Protein AF-A0A1N6HLT7-F1 (afdb_monomer)

Solvent-accessible surface area (backbone atoms only — not comparable to full-atom values): 8298 Å² total; per-residue (Å²): 135,83,83,80,86,83,77,85,82,78,84,73,83,84,74,94,59,88,82,75,75,75,81,61,88,47,85,88,60,50,71,53,68,70,58,49,49,49,56,48,52,57,58,69,52,51,48,64,44,78,48,76,43,72,61,64,47,75,44,53,33,51,83,65,68,56,35,40,28,33,40,39,39,36,39,56,75,63,61,40,46,37,39,36,25,63,78,45,72,76,30,35,42,34,43,34,30,63,18,77,33,52,29,42,40,23,34,53,90,56,77,37,68,51,71,39,47,53,66,33,53,38,34,36,35,38,49,94,89,67,49,38,36,40,34,48,97,86,54,73,44,79,94

Radius of gyration: 21.87 Å; Cα contacts (8 Å, |Δi|>4): 258; chains: 1; bounding box: 39×35×65 Å

Sequence (143 aa):
MSLSRDQNIDGRKRFTNPVRLPEAINNDEAVNYGQATELALDATNTRFLTRSVSNSATYDLSGYGSPKMTNIVCKGNGGFSLDIDGFEKGMTVKVSNTTGQTIDVNFNNGSVSTAVDIKNWAEFHVDSEGDIIRTDANYATII

pLDDT: mean 78.82, std 19.05, range [38.59, 97.12]

Nearest PDB structures (foldseek):
  6ap4-assembly7_M  TM=6.547E-01  e=7.225E+00  Acinetobacter baumannii

Mean predicted aligned error: 14.03 Å

Structure (mmCIF, N/CA/C/O backbone):
data_AF-A0A1N6HLT7-F1
#
_entry.id   AF-A0A1N6HLT7-F1
#
loop_
_atom_site.group_PDB
_atom_site.id
_atom_site.type_symbol
_atom_site.label_atom_id
_atom_site.label_alt_id
_atom_site.label_comp_id
_atom_site.label_asym_id
_atom_site.label_entity_id
_atom_site.label_seq_id
_atom_site.pdbx_PDB_ins_code
_atom_site.Cartn_x
_atom_site.Cartn_y
_atom_site.Cartn_z
_atom_site.occupancy
_atom_site.B_iso_or_equiv
_atom_site.auth_seq_id
_atom_site.auth_comp_id
_atom_site.auth_asym_id
_atom_site.auth_atom_id
_atom_site.pdbx_PDB_model_num
ATOM 1 N N . MET A 1 1 ? 24.012 23.369 54.232 1.00 38.88 1 MET A N 1
ATOM 2 C CA . MET A 1 1 ? 24.707 22.758 53.077 1.00 38.88 1 MET A CA 1
ATOM 3 C C . MET A 1 1 ? 23.715 22.621 51.939 1.00 38.88 1 MET A C 1
ATOM 5 O O . MET A 1 1 ? 22.538 22.414 52.198 1.00 38.88 1 MET A O 1
ATOM 9 N N . SER A 1 2 ? 24.188 22.882 50.728 1.00 40.62 2 SER A N 1
ATOM 10 C CA . SER A 1 2 ? 23.442 23.232 49.518 1.00 40.62 2 SER A CA 1
ATOM 11 C C . SER A 1 2 ? 22.531 22.134 48.970 1.00 40.62 2 SER A C 1
ATOM 13 O O . SER A 1 2 ? 22.957 20.992 48.825 1.00 40.62 2 SER A O 1
ATOM 15 N N . LEU A 1 3 ? 21.327 22.530 48.550 1.00 38.59 3 LEU A N 1
ATOM 16 C CA . LEU A 1 3 ? 20.540 21.811 47.549 1.00 38.59 3 LEU A CA 1
ATOM 17 C C . LEU A 1 3 ? 21.265 21.946 46.204 1.00 38.59 3 LEU A C 1
ATOM 19 O O . LEU A 1 3 ? 21.411 23.059 45.691 1.00 38.59 3 LEU A O 1
ATOM 23 N N . SER A 1 4 ? 21.762 20.840 45.655 1.00 48.41 4 SER A N 1
ATOM 24 C CA . SER A 1 4 ? 22.285 20.791 44.291 1.00 48.41 4 SER A CA 1
ATOM 25 C C . SER A 1 4 ? 21.145 21.069 43.307 1.00 48.41 4 SER A C 1
ATOM 27 O O . SER A 1 4 ? 20.272 20.238 43.065 1.00 48.41 4 SER A O 1
ATOM 29 N N . ARG A 1 5 ? 21.158 22.292 42.769 1.00 49.59 5 ARG A N 1
ATOM 30 C CA . ARG A 1 5 ? 20.543 22.659 41.491 1.00 49.59 5 ARG A CA 1
ATOM 31 C C . ARG A 1 5 ? 21.119 21.716 40.434 1.00 49.59 5 ARG A C 1
ATOM 33 O O . ARG A 1 5 ? 22.331 21.724 40.298 1.00 49.59 5 ARG A O 1
ATOM 40 N N . ASP A 1 6 ? 20.282 20.865 39.836 1.00 49.75 6 ASP A N 1
ATOM 41 C CA . ASP A 1 6 ? 20.418 20.273 38.479 1.00 49.75 6 ASP A CA 1
ATOM 42 C C . ASP A 1 6 ? 19.559 19.001 38.304 1.00 49.75 6 ASP A C 1
ATOM 44 O O . ASP A 1 6 ? 19.943 18.034 37.650 1.00 49.75 6 ASP A O 1
ATOM 48 N N . GLN A 1 7 ? 18.352 18.971 38.874 1.00 48.19 7 GLN A N 1
ATOM 49 C CA . GLN A 1 7 ? 17.353 17.954 38.533 1.00 48.19 7 GLN A CA 1
ATOM 50 C C . GLN A 1 7 ? 16.165 18.668 37.893 1.00 48.19 7 GLN A C 1
ATOM 52 O O . GLN A 1 7 ? 15.274 19.164 38.580 1.00 48.19 7 GLN A O 1
ATOM 57 N N . ASN A 1 8 ? 16.181 18.760 36.563 1.00 47.94 8 ASN A N 1
ATOM 58 C CA . ASN A 1 8 ? 15.005 19.143 35.792 1.00 47.94 8 ASN A CA 1
ATOM 59 C C . ASN A 1 8 ? 14.044 17.942 35.770 1.00 47.94 8 ASN A C 1
ATOM 61 O O . ASN A 1 8 ? 14.196 17.022 3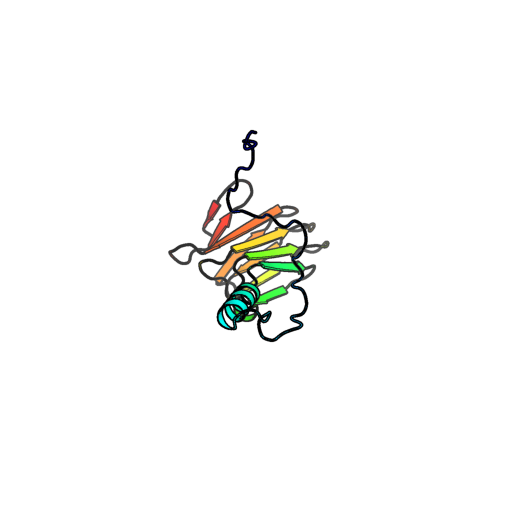4.964 1.00 47.94 8 ASN A O 1
ATOM 65 N N . ILE A 1 9 ? 13.112 17.896 36.724 1.00 54.69 9 ILE A N 1
ATOM 66 C CA . ILE A 1 9 ? 12.084 16.852 36.814 1.00 54.69 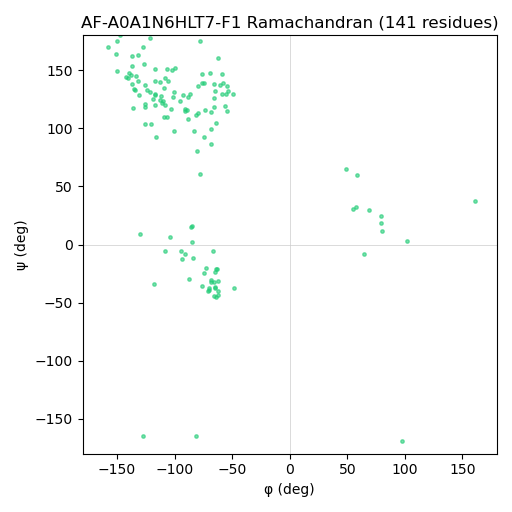9 ILE A CA 1
ATOM 67 C C . ILE A 1 9 ? 10.973 17.207 35.822 1.00 54.69 9 ILE A C 1
ATOM 69 O O . ILE A 1 9 ? 9.935 17.742 36.190 1.00 54.69 9 ILE A O 1
ATOM 73 N N . ASP A 1 10 ? 11.194 16.900 34.547 1.00 55.28 10 ASP A N 1
ATOM 74 C CA . ASP A 1 10 ? 10.266 17.237 33.454 1.00 55.28 10 ASP A CA 1
ATOM 75 C C . ASP A 1 10 ? 9.146 16.184 33.270 1.00 55.28 10 ASP A C 1
ATOM 77 O O . ASP A 1 10 ? 8.515 16.072 32.219 1.00 55.28 10 ASP A O 1
ATOM 81 N N . GLY A 1 11 ? 8.943 15.315 34.273 1.00 49.78 11 GLY A N 1
ATOM 82 C CA . GLY A 1 11 ? 7.880 14.298 34.327 1.00 49.78 11 GLY A CA 1
ATOM 83 C C . GLY A 1 11 ? 7.936 13.183 33.269 1.00 49.78 11 GLY A C 1
ATOM 84 O O . GLY A 1 11 ? 7.191 12.211 33.363 1.00 49.78 11 GLY A O 1
ATOM 85 N N . ARG A 1 12 ? 8.819 13.269 32.270 1.00 47.44 12 ARG A N 1
ATOM 86 C CA . ARG A 1 12 ? 8.881 12.331 31.140 1.00 47.44 12 ARG A CA 1
ATOM 87 C C . ARG A 1 12 ? 9.995 11.306 31.322 1.00 47.44 12 ARG A C 1
ATOM 89 O O . ARG A 1 12 ? 11.148 11.549 30.973 1.00 47.44 12 ARG A O 1
ATOM 96 N N . LYS A 1 13 ? 9.642 10.118 31.817 1.00 50.72 13 LYS A N 1
ATOM 97 C CA . LYS A 1 13 ? 10.530 8.947 31.783 1.00 50.72 13 LYS A CA 1
ATOM 98 C C . LYS A 1 13 ? 10.471 8.318 30.388 1.00 50.72 13 LYS A C 1
ATOM 100 O O . LYS A 1 13 ? 9.431 7.806 29.985 1.00 50.72 13 LYS A O 1
ATOM 105 N N . ARG A 1 14 ? 11.573 8.366 29.635 1.00 47.28 14 ARG A N 1
ATOM 106 C CA . ARG A 1 14 ? 11.732 7.602 28.387 1.00 47.28 14 ARG A CA 1
ATOM 107 C C . ARG A 1 14 ? 12.368 6.256 28.721 1.00 47.28 14 ARG A C 1
ATOM 109 O O . ARG A 1 14 ? 13.506 6.220 29.177 1.00 47.28 14 ARG A O 1
ATOM 116 N N . PHE A 1 15 ? 11.636 5.169 28.501 1.00 50.25 15 PHE A N 1
ATOM 117 C CA . PHE A 1 15 ? 12.144 3.810 28.680 1.00 50.25 15 PHE A CA 1
ATOM 118 C C . PHE A 1 15 ? 12.631 3.275 27.329 1.00 50.25 15 PHE A C 1
ATOM 120 O O . PHE A 1 15 ? 11.882 3.274 26.357 1.00 50.25 15 PHE A O 1
ATOM 127 N N . THR A 1 16 ? 13.897 2.864 27.254 1.00 46.38 16 THR A N 1
ATOM 128 C CA . THR A 1 16 ? 14.540 2.327 26.037 1.00 46.38 16 THR A CA 1
ATOM 129 C C . THR A 1 16 ? 14.425 0.806 25.907 1.00 46.38 16 THR A C 1
ATOM 131 O O . THR A 1 16 ? 14.736 0.265 24.852 1.00 46.38 16 THR A O 1
ATOM 134 N N . ASN A 1 17 ? 13.937 0.128 26.948 1.00 45.38 17 ASN A N 1
ATOM 135 C CA . ASN A 1 17 ? 13.624 -1.299 26.957 1.00 45.38 17 ASN A CA 1
ATOM 136 C C . ASN A 1 17 ? 12.120 -1.495 27.202 1.00 45.38 17 ASN A C 1
ATOM 138 O O . ASN A 1 17 ? 11.524 -0.667 27.900 1.00 45.38 17 ASN A O 1
ATOM 142 N N . PRO A 1 18 ? 11.505 -2.584 26.695 1.00 47.25 18 PRO A N 1
ATOM 143 C CA . PRO A 1 18 ? 10.139 -2.931 27.066 1.00 47.25 18 PRO A CA 1
ATOM 144 C C . PRO A 1 18 ? 10.060 -3.061 28.588 1.00 47.25 18 PRO A C 1
ATOM 146 O O . PRO A 1 18 ? 10.771 -3.865 29.195 1.00 47.25 18 PRO A O 1
ATOM 149 N N . VAL A 1 19 ? 9.225 -2.225 29.203 1.00 51.16 19 VAL A N 1
ATOM 150 C CA . VAL A 1 19 ? 8.985 -2.247 30.644 1.00 51.16 19 VAL A CA 1
ATOM 151 C C . VAL A 1 19 ? 8.234 -3.538 30.946 1.00 51.16 19 VAL A C 1
ATOM 153 O O . VAL A 1 19 ? 7.031 -3.632 30.719 1.00 51.16 19 VAL A O 1
ATOM 156 N N . ARG A 1 20 ? 8.949 -4.567 31.409 1.00 50.94 20 ARG A N 1
ATOM 157 C CA . ARG A 1 20 ? 8.302 -5.740 31.997 1.00 50.94 20 ARG A CA 1
ATOM 158 C C . ARG A 1 20 ? 7.795 -5.332 33.369 1.00 50.94 20 ARG A C 1
ATOM 160 O O . ARG A 1 20 ? 8.591 -4.970 34.234 1.00 50.94 20 ARG A O 1
ATOM 167 N N . LEU A 1 21 ? 6.478 -5.363 33.536 1.00 51.41 21 LEU A N 1
ATOM 168 C CA . LEU A 1 21 ? 5.878 -5.251 34.855 1.00 51.41 21 LEU A CA 1
ATOM 169 C C . LEU A 1 21 ? 6.292 -6.494 35.660 1.00 51.41 21 LEU A C 1
ATOM 171 O O . LEU A 1 21 ? 6.229 -7.599 35.112 1.00 51.41 21 LEU A O 1
ATOM 175 N N . PRO A 1 22 ? 6.773 -6.337 36.903 1.00 56.34 22 PRO A N 1
ATOM 176 C CA . PRO A 1 22 ? 6.965 -7.477 37.787 1.00 56.34 22 PRO A CA 1
ATOM 177 C C . PRO A 1 22 ? 5.625 -8.195 37.987 1.00 56.34 22 PRO A C 1
ATOM 179 O O . PRO A 1 22 ? 4.568 -7.563 37.961 1.00 56.34 22 PRO A O 1
ATOM 182 N N . GLU A 1 23 ? 5.670 -9.517 38.151 1.00 57.03 23 GLU A N 1
ATOM 183 C CA . GLU A 1 23 ? 4.484 -10.279 38.545 1.00 57.03 23 GLU A CA 1
ATOM 184 C C . GLU A 1 23 ? 3.985 -9.734 39.887 1.00 57.03 23 GLU A C 1
ATOM 186 O O . GLU A 1 23 ? 4.781 -9.554 40.809 1.00 57.03 23 GLU A O 1
ATOM 191 N N . ALA A 1 24 ? 2.689 -9.426 39.979 1.00 54.66 24 ALA A N 1
ATOM 192 C CA . ALA A 1 24 ? 2.087 -8.997 41.234 1.00 54.66 24 ALA A CA 1
ATOM 193 C C . ALA A 1 24 ? 2.131 -10.175 42.216 1.00 54.66 24 ALA A C 1
ATOM 195 O O . ALA A 1 24 ? 1.566 -11.236 41.944 1.00 54.66 24 ALA A O 1
ATOM 196 N N . ILE A 1 25 ? 2.827 -9.994 43.335 1.00 59.06 25 ILE A N 1
ATOM 197 C CA . ILE A 1 25 ? 2.978 -11.007 44.382 1.00 59.06 25 ILE A CA 1
ATOM 198 C C . ILE A 1 25 ? 1.812 -10.890 45.373 1.00 59.06 25 ILE A C 1
ATOM 200 O O . ILE A 1 25 ? 1.376 -11.896 45.931 1.00 5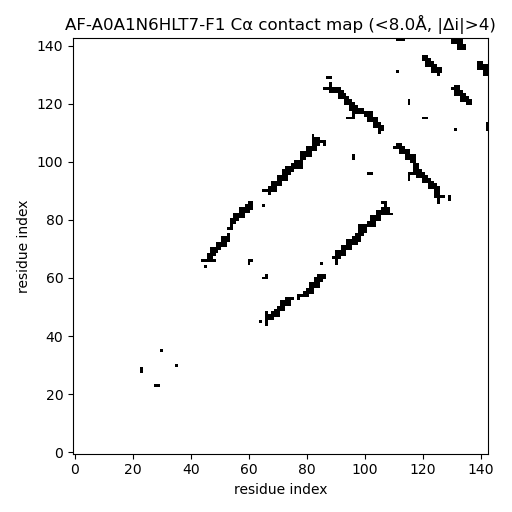9.06 25 IL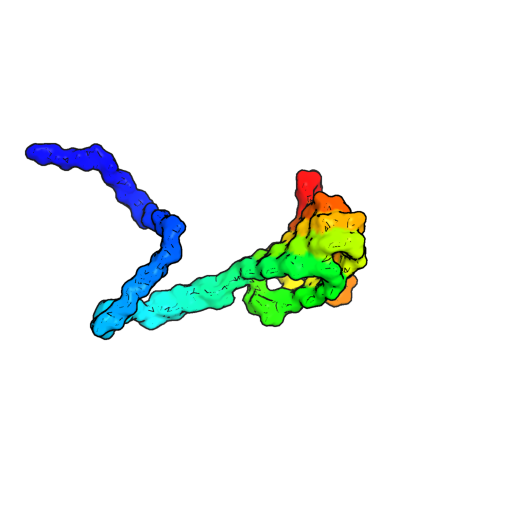E A O 1
ATOM 204 N N . ASN A 1 26 ? 1.261 -9.683 45.541 1.00 56.91 26 ASN A N 1
ATOM 205 C CA . ASN A 1 26 ? 0.128 -9.406 46.423 1.00 56.91 26 ASN A CA 1
ATOM 206 C C . ASN A 1 26 ? -1.028 -8.688 45.691 1.00 56.91 26 ASN A C 1
ATOM 208 O O . ASN A 1 26 ? -0.833 -8.015 44.679 1.00 56.91 26 ASN A O 1
ATOM 212 N N . ASN A 1 27 ? -2.260 -8.820 46.202 1.00 54.28 27 ASN A N 1
ATOM 213 C CA . ASN A 1 27 ? -3.477 -8.264 45.576 1.00 54.28 27 ASN A CA 1
ATOM 214 C C . ASN A 1 27 ? -3.495 -6.722 45.494 1.00 54.28 27 ASN A C 1
ATOM 216 O O . ASN A 1 27 ? -4.234 -6.152 44.699 1.00 54.28 27 ASN A O 1
ATOM 220 N N . ASP A 1 28 ? -2.699 -6.053 46.317 1.00 57.41 28 ASP A N 1
ATOM 221 C CA . ASP A 1 28 ? -2.464 -4.608 46.379 1.00 57.41 28 ASP A CA 1
ATOM 222 C C . ASP A 1 28 ? -1.405 -4.114 45.373 1.00 57.41 28 ASP A C 1
ATOM 224 O O . ASP A 1 28 ? -1.311 -2.915 45.116 1.00 57.41 28 ASP A O 1
ATOM 228 N N . GLU A 1 29 ? -0.666 -5.032 44.744 1.00 53.44 29 GLU A N 1
ATOM 229 C CA . GLU A 1 29 ? 0.247 -4.769 43.622 1.00 53.44 29 GLU A CA 1
ATOM 230 C C . GLU A 1 29 ? -0.431 -4.990 42.259 1.00 53.44 29 GLU A C 1
ATOM 232 O O . GLU A 1 29 ? 0.157 -4.723 41.207 1.00 53.44 29 GLU A O 1
ATOM 237 N N . ALA A 1 30 ? -1.674 -5.485 42.263 1.00 60.72 30 ALA A N 1
ATOM 238 C CA . ALA A 1 30 ? -2.454 -5.675 41.056 1.00 60.72 30 ALA A CA 1
ATOM 239 C C . ALA A 1 30 ? -2.776 -4.316 40.423 1.00 60.72 30 ALA A C 1
ATOM 241 O O . ALA A 1 30 ? -3.344 -3.418 41.048 1.00 60.72 30 ALA A O 1
ATOM 242 N N . VAL A 1 31 ? -2.424 -4.176 39.147 1.00 60.19 31 VAL A N 1
ATOM 243 C CA . VAL A 1 31 ? -2.801 -3.019 38.335 1.00 60.19 31 VAL A CA 1
ATOM 244 C C . VAL A 1 31 ? -4.323 -2.881 38.386 1.00 60.19 31 VAL A C 1
ATOM 246 O O . VAL A 1 31 ? -5.041 -3.861 38.174 1.00 60.19 31 VAL A O 1
ATOM 249 N N . ASN A 1 32 ? -4.829 -1.681 38.691 1.00 68.81 32 ASN A N 1
ATOM 250 C CA . ASN A 1 32 ? -6.269 -1.458 38.787 1.00 68.81 32 ASN A CA 1
ATOM 251 C C . ASN A 1 32 ? -6.939 -1.907 37.479 1.00 68.81 32 ASN A C 1
ATOM 253 O O . ASN A 1 32 ? -6.440 -1.597 36.398 1.00 68.81 32 ASN A O 1
ATOM 257 N N . TYR A 1 33 ? -8.071 -2.608 37.568 1.00 61.84 33 TYR A N 1
ATOM 258 C CA . TYR A 1 33 ? -8.804 -3.109 36.405 1.00 61.84 33 TYR A CA 1
ATOM 259 C C . TYR A 1 33 ? -9.023 -2.032 35.331 1.00 61.84 33 TYR A C 1
ATOM 261 O O . TYR A 1 33 ? -8.858 -2.318 34.151 1.00 61.84 33 TYR A O 1
ATOM 269 N N . GLY A 1 34 ? -9.287 -0.777 35.711 1.00 60.62 34 GLY A N 1
ATOM 270 C CA . GLY A 1 34 ? -9.392 0.335 34.761 1.00 60.62 34 GLY A CA 1
ATOM 271 C C . GLY A 1 34 ? -8.093 0.599 33.990 1.00 60.62 34 GLY A C 1
ATOM 272 O O . GLY A 1 34 ? -8.121 0.721 32.771 1.00 60.62 34 GLY A O 1
ATOM 273 N N . GLN A 1 35 ? -6.948 0.586 34.676 1.00 57.19 35 GLN A N 1
ATOM 274 C CA . GLN A 1 35 ? -5.622 0.750 34.065 1.00 57.19 35 GLN A CA 1
ATOM 275 C C . GLN A 1 35 ? -5.218 -0.470 33.225 1.00 57.19 35 GLN A C 1
ATOM 277 O O . GLN A 1 35 ? -4.634 -0.318 32.158 1.00 57.19 35 GLN A O 1
ATOM 282 N N . ALA A 1 36 ? -5.554 -1.684 33.669 1.00 59.94 36 ALA A N 1
ATOM 283 C CA . ALA A 1 36 ? -5.330 -2.901 32.893 1.00 59.94 36 ALA A CA 1
ATOM 284 C C . ALA A 1 36 ? -6.182 -2.917 31.614 1.00 59.94 36 ALA A C 1
ATOM 286 O O . ALA A 1 36 ? -5.705 -3.326 30.558 1.00 59.94 36 ALA A O 1
ATOM 287 N N . THR A 1 37 ? -7.417 -2.415 31.691 1.00 58.47 37 THR A N 1
ATOM 288 C CA . THR A 1 37 ? -8.305 -2.275 30.531 1.00 58.47 37 THR A CA 1
ATOM 289 C C . THR A 1 37 ? -7.803 -1.187 29.586 1.00 58.47 37 THR A C 1
ATOM 291 O O . THR A 1 37 ? -7.836 -1.389 28.382 1.00 58.47 37 THR A O 1
ATOM 294 N N . GLU A 1 38 ? -7.282 -0.069 30.099 1.00 52.81 38 GLU A N 1
ATOM 295 C CA . GLU A 1 38 ? -6.671 0.998 29.294 1.00 52.81 38 GLU A CA 1
ATOM 296 C C . GLU A 1 38 ? -5.412 0.508 28.559 1.00 52.81 38 GLU A C 1
ATOM 298 O O . GLU A 1 38 ? -5.283 0.711 27.354 1.00 52.81 38 GLU A O 1
ATOM 303 N N . LEU A 1 39 ? -4.533 -0.229 29.247 1.00 57.09 39 LEU A N 1
ATOM 304 C CA . LEU A 1 39 ? -3.350 -0.860 28.651 1.00 57.09 39 LEU A CA 1
ATOM 305 C C . LEU A 1 39 ? -3.720 -1.944 27.624 1.00 57.09 39 LEU A C 1
ATOM 307 O O . LEU A 1 39 ? -3.053 -2.079 26.599 1.00 57.09 39 LEU A O 1
ATOM 311 N N . ALA A 1 40 ? -4.789 -2.704 27.871 1.00 51.69 40 ALA A N 1
ATOM 312 C CA . ALA A 1 40 ? -5.306 -3.686 26.922 1.00 51.69 40 ALA A CA 1
ATOM 313 C C . ALA A 1 40 ? -5.971 -3.018 25.704 1.00 51.69 40 ALA A C 1
ATOM 315 O O . ALA A 1 40 ? -5.745 -3.463 24.580 1.00 51.69 40 ALA A O 1
ATOM 316 N N . LEU A 1 41 ? -6.720 -1.927 25.904 1.00 48.06 41 LEU A N 1
ATOM 317 C CA . LEU A 1 41 ? -7.319 -1.105 24.845 1.00 48.06 41 LEU A CA 1
ATOM 318 C C . LEU A 1 41 ? -6.250 -0.463 23.954 1.00 48.06 41 LEU A C 1
ATOM 320 O O . LEU A 1 41 ? -6.406 -0.428 22.731 1.00 48.06 41 LEU A O 1
ATOM 324 N N . ASP A 1 42 ? -5.149 0.009 24.541 1.00 50.03 42 ASP A N 1
ATOM 325 C CA . ASP A 1 42 ? -4.011 0.562 23.800 1.00 50.03 42 ASP A CA 1
ATOM 326 C C . ASP A 1 42 ? -3.266 -0.526 22.999 1.00 50.03 42 ASP A C 1
ATOM 328 O O . ASP A 1 42 ? -2.807 -0.271 21.887 1.00 50.03 42 ASP A O 1
ATOM 332 N N . ALA A 1 43 ? -3.248 -1.777 23.481 1.00 45.41 43 ALA A N 1
ATOM 333 C CA . ALA A 1 43 ? -2.705 -2.924 22.744 1.00 45.41 43 ALA A CA 1
ATOM 334 C C . ALA A 1 43 ? -3.633 -3.437 21.617 1.00 45.41 43 ALA A C 1
ATOM 336 O O . ALA A 1 43 ? -3.143 -3.831 20.554 1.00 45.41 43 ALA A O 1
ATOM 337 N N . THR A 1 44 ? -4.961 -3.405 21.804 1.00 49.16 44 THR A N 1
ATOM 338 C CA . THR A 1 44 ? -5.949 -3.732 20.750 1.00 49.16 44 THR A CA 1
ATOM 339 C C . THR A 1 44 ? -6.068 -2.651 19.678 1.00 49.16 44 THR A C 1
ATOM 341 O O . THR A 1 44 ? -6.466 -2.949 18.557 1.00 49.16 44 THR A O 1
ATOM 344 N N . ASN A 1 45 ? -5.645 -1.416 19.965 1.00 49.56 45 ASN A N 1
ATOM 345 C CA . ASN A 1 45 ? -5.324 -0.419 18.946 1.00 49.56 45 ASN A CA 1
ATOM 346 C C . ASN A 1 45 ? -3.947 -0.728 18.353 1.00 49.56 45 ASN A C 1
ATOM 348 O O . ASN A 1 45 ? -3.023 0.078 18.452 1.00 49.56 45 ASN A O 1
ATOM 352 N N . THR A 1 46 ? -3.762 -1.898 17.746 1.00 53.81 46 THR A N 1
ATOM 353 C CA . THR A 1 46 ? -2.516 -2.207 17.044 1.00 53.81 46 THR A CA 1
ATOM 354 C C . THR A 1 46 ? -2.452 -1.312 15.801 1.00 53.81 46 THR A C 1
ATOM 356 O O . THR A 1 46 ? -2.929 -1.647 14.724 1.00 53.81 46 THR A O 1
ATOM 359 N N . ARG A 1 47 ? -1.918 -0.095 15.975 1.00 72.94 47 ARG A N 1
ATOM 360 C CA . ARG A 1 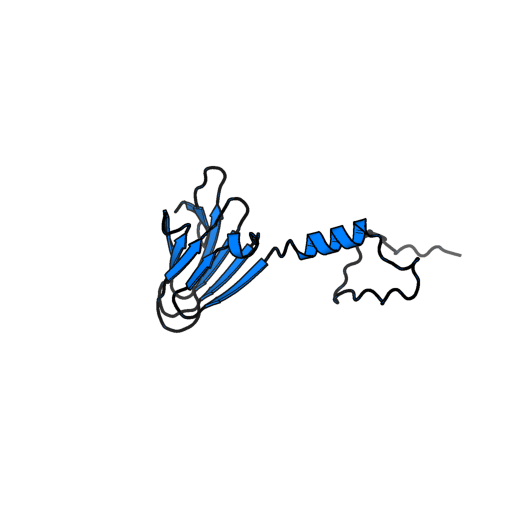47 ? -2.007 1.021 15.014 1.00 72.94 47 ARG A CA 1
ATOM 361 C C . ARG A 1 47 ? -1.249 0.778 13.708 1.00 72.94 47 ARG A C 1
ATOM 363 O O . ARG A 1 47 ? -1.322 1.620 12.821 1.00 72.94 47 ARG A O 1
ATOM 370 N N . PHE A 1 48 ? -0.512 -0.326 13.606 1.00 82.25 48 PHE A N 1
ATOM 371 C CA . PHE A 1 48 ? 0.433 -0.590 12.533 1.00 82.25 48 PHE A CA 1
ATOM 372 C C . PHE A 1 48 ? 0.296 -2.024 12.026 1.00 82.25 48 PHE A C 1
ATOM 374 O O . PHE A 1 48 ? 0.588 -2.978 12.744 1.00 82.25 48 PHE A O 1
ATOM 381 N N . LEU A 1 49 ? -0.075 -2.172 10.760 1.00 87.56 49 LEU A N 1
ATOM 382 C CA . LEU A 1 49 ? 0.026 -3.417 10.012 1.00 87.56 49 LEU A CA 1
ATOM 383 C C . LEU A 1 49 ? 1.270 -3.337 9.126 1.00 87.56 49 LEU A C 1
ATOM 385 O O . LEU A 1 49 ? 1.487 -2.340 8.450 1.00 87.56 49 LEU A O 1
ATOM 389 N N . THR A 1 50 ? 2.130 -4.355 9.121 1.00 90.94 50 THR A N 1
ATOM 390 C CA . THR A 1 50 ? 3.261 -4.414 8.180 1.00 90.94 50 THR A CA 1
ATOM 391 C C . THR A 1 50 ? 3.316 -5.770 7.501 1.00 90.94 50 THR A C 1
ATOM 393 O O . THR A 1 50 ? 3.292 -6.807 8.164 1.00 90.94 50 THR A O 1
ATOM 396 N N . ARG A 1 51 ? 3.391 -5.770 6.169 1.00 91.31 51 ARG A N 1
ATOM 397 C CA . ARG A 1 51 ? 3.402 -6.975 5.338 1.00 91.31 51 ARG A CA 1
ATOM 398 C C . ARG A 1 51 ? 4.505 -6.897 4.290 1.00 91.31 51 ARG A C 1
ATOM 400 O O . ARG A 1 51 ? 4.825 -5.832 3.777 1.00 91.31 51 ARG A O 1
ATOM 407 N N . SER A 1 52 ? 5.107 -8.042 3.988 1.00 92.50 52 SER A N 1
ATOM 408 C CA . SER A 1 52 ? 5.949 -8.225 2.805 1.00 92.50 52 SER A CA 1
ATOM 409 C C . SER A 1 52 ? 5.244 -9.183 1.856 1.00 92.50 52 SER A C 1
ATOM 411 O O . SER A 1 52 ? 4.661 -10.162 2.316 1.00 92.50 52 SER A O 1
ATOM 413 N N . VAL A 1 53 ? 5.305 -8.904 0.559 1.00 92.44 53 VAL A N 1
ATOM 414 C CA . VAL A 1 53 ? 4.533 -9.617 -0.463 1.00 92.44 53 VAL A CA 1
ATOM 415 C C . VAL A 1 53 ? 5.350 -9.797 -1.735 1.00 92.44 53 VAL A C 1
ATOM 417 O O . VAL A 1 53 ? 6.158 -8.934 -2.072 1.00 92.44 53 VAL A O 1
ATOM 420 N N . SER A 1 54 ? 5.178 -10.935 -2.408 1.00 91.56 54 SER A N 1
ATOM 421 C CA . SER A 1 54 ? 5.933 -11.309 -3.615 1.00 91.56 54 SER A CA 1
ATOM 422 C C . SER A 1 54 ? 5.066 -11.780 -4.786 1.00 91.56 54 SER A C 1
ATOM 424 O O . SER A 1 54 ? 5.584 -12.308 -5.766 1.00 91.56 54 SER A O 1
ATOM 426 N N . ASN A 1 55 ? 3.750 -11.636 -4.661 1.00 92.50 55 ASN A N 1
ATOM 427 C CA . ASN A 1 55 ? 2.723 -12.074 -5.602 1.00 92.50 55 ASN A CA 1
ATOM 428 C C . ASN A 1 55 ? 1.450 -11.255 -5.360 1.00 92.50 55 ASN A C 1
ATOM 430 O O . ASN A 1 55 ? 1.363 -10.573 -4.343 1.00 92.50 55 ASN A O 1
ATOM 434 N N . SER A 1 56 ? 0.449 -11.353 -6.240 1.00 93.38 56 SER A N 1
ATOM 435 C CA . SER A 1 56 ? -0.812 -10.642 -6.012 1.00 93.38 56 SER A CA 1
ATOM 436 C C . SER A 1 56 ? -1.449 -11.038 -4.681 1.00 93.38 56 SER A C 1
ATOM 438 O O . SER A 1 56 ? -1.428 -12.219 -4.310 1.00 93.38 56 SER A O 1
ATOM 440 N N . ALA A 1 57 ? -1.989 -10.052 -3.969 1.00 92.06 57 ALA A N 1
ATOM 441 C CA . ALA A 1 57 ? -2.585 -10.238 -2.654 1.00 92.06 57 ALA A CA 1
ATOM 442 C C . ALA A 1 57 ? -3.704 -9.229 -2.396 1.00 92.06 57 ALA A C 1
ATOM 444 O O . ALA A 1 57 ? -3.628 -8.084 -2.838 1.00 92.06 57 ALA A O 1
ATOM 445 N N . THR A 1 58 ? -4.681 -9.659 -1.602 1.00 93.88 58 THR A N 1
ATOM 446 C CA . THR A 1 58 ? -5.773 -8.824 -1.103 1.00 93.88 58 THR A CA 1
ATOM 447 C C . THR A 1 58 ? -5.588 -8.578 0.391 1.00 93.88 58 THR A C 1
ATOM 449 O O . THR A 1 58 ? -5.298 -9.507 1.152 1.00 93.88 58 THR A O 1
ATOM 452 N N . TYR A 1 59 ? -5.754 -7.331 0.815 1.00 93.88 59 TYR A N 1
ATOM 453 C CA . TYR A 1 59 ? -5.659 -6.890 2.198 1.00 93.88 59 TYR A CA 1
ATOM 454 C C . TYR A 1 59 ? -6.975 -6.255 2.634 1.00 93.88 59 TYR A C 1
ATOM 456 O O . TYR A 1 59 ? -7.236 -5.100 2.321 1.00 93.88 59 TYR A O 1
ATOM 464 N N . ASP A 1 60 ? -7.762 -6.992 3.415 1.00 93.25 60 ASP A N 1
ATOM 465 C CA . ASP A 1 60 ? -8.943 -6.458 4.094 1.00 93.25 60 ASP A CA 1
ATOM 466 C C . ASP A 1 60 ? -8.524 -5.772 5.402 1.00 93.25 60 ASP A C 1
ATOM 468 O O . ASP A 1 60 ? -8.294 -6.414 6.432 1.00 93.25 60 ASP A O 1
ATOM 472 N N . LEU A 1 61 ? -8.385 -4.446 5.354 1.00 91.81 61 LEU A N 1
ATOM 473 C CA . LEU A 1 61 ? -7.973 -3.638 6.500 1.00 91.81 61 LEU A CA 1
ATOM 474 C C . LEU A 1 61 ? -9.020 -3.662 7.616 1.00 91.81 61 LEU A C 1
ATOM 476 O O . LEU A 1 61 ? -8.656 -3.646 8.795 1.00 91.81 61 LEU A O 1
ATOM 480 N N . SER A 1 62 ? -10.303 -3.761 7.264 1.00 88.62 62 SER A N 1
ATOM 481 C CA . SER A 1 62 ? -11.389 -3.857 8.240 1.00 88.62 62 SER A CA 1
ATOM 482 C C . SER A 1 62 ? -11.302 -5.173 9.023 1.00 88.62 62 SER A C 1
ATOM 484 O O . SER A 1 62 ? -11.312 -5.163 10.258 1.00 88.62 62 SER A O 1
ATOM 486 N N . GLY A 1 63 ? -11.055 -6.286 8.322 1.00 86.56 63 GLY A N 1
ATOM 487 C CA . GLY A 1 63 ? -10.807 -7.609 8.899 1.00 86.56 63 GLY A CA 1
ATOM 488 C C . GLY A 1 63 ? -9.522 -7.696 9.731 1.00 86.56 63 GLY A C 1
ATOM 489 O O . GLY A 1 63 ? -9.430 -8.518 10.644 1.00 86.56 63 GLY A O 1
ATOM 490 N N . TYR A 1 64 ? -8.549 -6.811 9.490 1.00 85.12 64 TYR A N 1
ATOM 491 C CA . TYR A 1 64 ? -7.348 -6.659 10.323 1.00 85.12 64 TYR A CA 1
ATOM 492 C C . TYR A 1 64 ? -7.521 -5.719 11.523 1.00 85.12 64 TYR A C 1
ATOM 494 O O . TYR A 1 64 ? -6.529 -5.322 12.136 1.00 85.12 64 TYR A O 1
ATOM 502 N N . GLY A 1 65 ? -8.756 -5.374 11.893 1.00 85.94 65 GLY A N 1
ATOM 503 C CA . GLY A 1 65 ? -9.026 -4.527 13.055 1.00 85.94 65 GLY A CA 1
ATOM 504 C C . GLY A 1 65 ? -8.814 -3.038 12.785 1.00 85.94 65 GLY A C 1
ATOM 505 O O . GLY A 1 65 ? -8.584 -2.281 13.724 1.00 85.94 65 GLY A O 1
ATOM 506 N N . SER A 1 66 ? -8.910 -2.611 11.521 1.00 88.44 66 SER A N 1
ATOM 507 C CA . SER A 1 66 ? -8.853 -1.200 11.111 1.00 88.44 66 SER A CA 1
ATOM 508 C C . SER A 1 66 ? -7.549 -0.490 11.522 1.00 88.44 66 SER A C 1
ATOM 510 O O . SER A 1 66 ? -7.578 0.496 12.271 1.00 88.44 66 SER A O 1
ATOM 512 N N . PRO A 1 67 ? -6.380 -0.974 11.053 1.00 87.25 67 PRO A N 1
ATOM 513 C CA . PRO A 1 67 ? -5.091 -0.390 11.404 1.00 87.25 67 PRO A CA 1
ATOM 514 C C . PRO A 1 67 ? -5.006 1.071 10.945 1.00 87.25 67 PRO A C 1
ATOM 516 O O . PRO A 1 67 ? -5.369 1.417 9.823 1.00 87.25 67 PRO A O 1
ATOM 519 N N . LYS A 1 68 ? -4.461 1.941 11.802 1.00 89.81 68 LYS A N 1
ATOM 520 C CA . LYS A 1 68 ? -4.253 3.360 11.465 1.00 89.81 68 LYS A CA 1
ATOM 521 C C . LYS A 1 68 ? -3.187 3.563 10.396 1.00 89.81 68 LYS A C 1
ATOM 523 O O . LYS A 1 68 ? -3.290 4.491 9.607 1.00 89.81 68 LYS A O 1
ATOM 528 N N . MET A 1 69 ? -2.178 2.703 10.364 1.00 91.88 69 MET A N 1
ATOM 529 C CA . MET A 1 69 ? -1.127 2.713 9.363 1.00 91.88 69 MET A CA 1
ATOM 530 C C . MET A 1 69 ? -0.865 1.294 8.874 1.00 91.88 69 MET A C 1
ATOM 532 O O . MET A 1 69 ? -0.700 0.371 9.668 1.00 91.88 69 MET A O 1
ATOM 536 N N . THR A 1 70 ? -0.763 1.129 7.565 1.00 95.06 70 THR A N 1
ATOM 537 C CA . THR A 1 70 ? -0.443 -0.140 6.920 1.00 95.06 70 THR A CA 1
ATOM 538 C C . THR A 1 70 ? 0.757 0.048 6.008 1.00 95.06 70 THR A C 1
ATOM 540 O O . THR A 1 70 ? 0.710 0.848 5.086 1.00 95.06 70 THR A O 1
ATOM 543 N N . ASN A 1 71 ? 1.830 -0.699 6.243 1.00 95.75 71 ASN A N 1
ATOM 544 C CA . ASN A 1 71 ? 3.033 -0.703 5.418 1.00 95.75 71 ASN A CA 1
ATOM 545 C C . ASN A 1 71 ? 3.113 -2.010 4.626 1.00 95.75 71 ASN A C 1
ATOM 547 O O . ASN A 1 71 ? 3.206 -3.093 5.208 1.00 95.75 71 ASN A O 1
ATOM 551 N N . ILE A 1 72 ? 3.133 -1.925 3.303 1.00 95.94 72 ILE A N 1
ATOM 552 C CA . ILE A 1 72 ? 3.247 -3.078 2.410 1.00 95.94 72 ILE A CA 1
ATOM 553 C C . ILE A 1 72 ? 4.548 -2.950 1.624 1.00 95.94 72 ILE A C 1
ATOM 555 O O . ILE A 1 72 ? 4.761 -1.991 0.888 1.00 95.94 72 ILE A O 1
ATOM 559 N N . VAL A 1 73 ? 5.433 -3.931 1.780 1.00 95.94 73 VAL A N 1
ATOM 560 C CA . VAL A 1 73 ? 6.706 -4.001 1.057 1.00 95.94 73 VAL A CA 1
ATOM 561 C C . VAL A 1 73 ? 6.618 -5.083 -0.005 1.00 95.94 73 VAL A C 1
ATOM 563 O O . VAL A 1 73 ? 6.627 -6.278 0.293 1.00 95.94 73 VAL A O 1
ATOM 566 N N . CYS A 1 74 ? 6.583 -4.658 -1.256 1.00 94.19 74 CYS A N 1
ATOM 567 C CA . CYS A 1 74 ? 6.516 -5.540 -2.404 1.00 94.19 74 CYS A CA 1
ATOM 568 C C . CYS A 1 74 ? 7.922 -5.931 -2.850 1.00 94.19 74 CYS A C 1
ATOM 570 O O . CYS A 1 74 ? 8.767 -5.059 -3.067 1.00 94.19 74 CYS A O 1
ATOM 572 N N . LYS A 1 75 ? 8.184 -7.231 -2.970 1.00 92.06 75 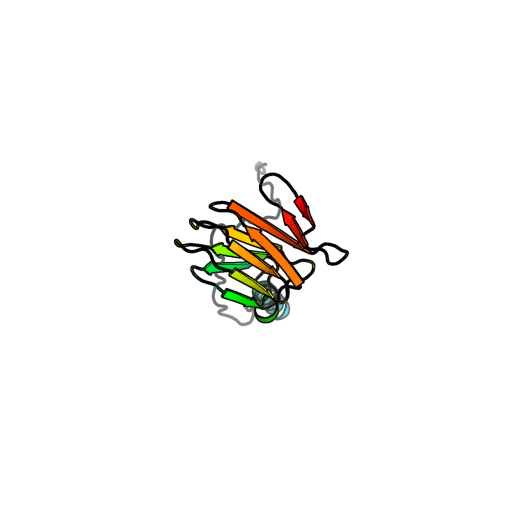LYS A N 1
ATOM 573 C CA . LYS A 1 75 ? 9.504 -7.822 -3.227 1.00 92.06 75 LYS A CA 1
ATOM 574 C C . LYS A 1 75 ? 9.429 -8.846 -4.356 1.00 92.06 75 LYS A C 1
ATOM 576 O O . LYS A 1 75 ? 8.364 -9.354 -4.680 1.00 92.06 75 LYS A O 1
ATOM 581 N N . GLY A 1 76 ? 10.583 -9.193 -4.913 1.00 84.00 76 GLY A N 1
ATOM 582 C CA . GLY A 1 76 ? 10.691 -10.176 -5.990 1.00 84.00 76 GLY A CA 1
ATOM 583 C C . GLY A 1 76 ? 10.775 -9.537 -7.374 1.00 84.00 76 GLY A C 1
ATOM 584 O O . GLY A 1 76 ? 10.994 -8.336 -7.507 1.00 84.00 76 GLY A O 1
ATOM 585 N N . ASN A 1 77 ? 10.655 -10.368 -8.407 1.00 77.94 77 ASN A N 1
ATOM 586 C CA . ASN A 1 77 ? 11.008 -9.985 -9.778 1.00 77.94 77 ASN A CA 1
ATOM 587 C C . ASN A 1 77 ? 9.805 -9.800 -10.718 1.00 77.94 77 ASN A C 1
ATOM 589 O O . ASN A 1 77 ? 10.011 -9.407 -11.863 1.00 77.94 77 ASN A O 1
ATOM 593 N N . GLY A 1 78 ? 8.581 -10.094 -10.272 1.00 74.88 78 GLY A N 1
ATOM 594 C CA . GLY A 1 78 ? 7.367 -9.951 -11.081 1.00 74.88 78 GLY A CA 1
ATOM 595 C C . GLY A 1 78 ? 6.568 -8.702 -10.719 1.00 74.88 78 GLY A C 1
ATOM 596 O O . GLY A 1 78 ?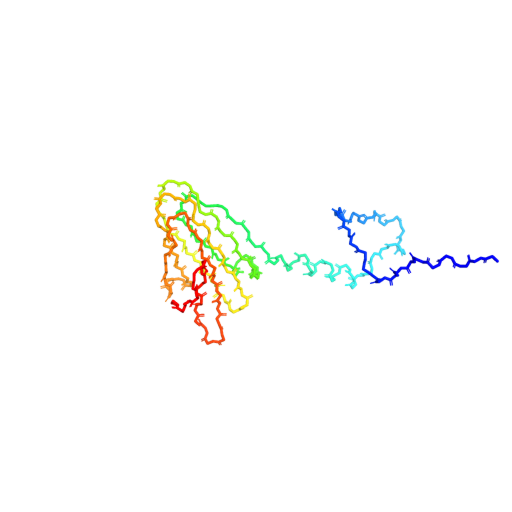 6.591 -8.277 -9.566 1.00 74.88 78 GLY A O 1
ATOM 597 N N . GLY A 1 79 ? 5.860 -8.143 -11.698 1.00 76.31 79 GLY A N 1
ATOM 598 C CA . GLY A 1 79 ? 4.756 -7.215 -11.480 1.00 76.31 79 GLY A CA 1
ATOM 599 C C . GLY A 1 79 ? 3.522 -7.992 -11.037 1.00 76.31 79 GLY A C 1
ATOM 600 O O . GLY A 1 79 ? 3.263 -9.098 -11.515 1.00 76.31 79 GLY A O 1
ATOM 601 N N . PHE A 1 80 ? 2.800 -7.443 -10.073 1.00 89.62 80 PHE A N 1
ATOM 602 C CA . PHE A 1 80 ? 1.588 -8.029 -9.518 1.00 89.62 80 PHE A CA 1
ATOM 603 C C . PHE A 1 80 ? 0.658 -6.919 -9.037 1.00 89.62 80 PHE A C 1
ATOM 605 O O . PHE A 1 80 ? 1.019 -5.743 -9.066 1.00 89.62 80 PHE A O 1
ATOM 612 N N . SER A 1 81 ? -0.531 -7.309 -8.598 1.00 93.50 81 SER A N 1
ATOM 613 C CA . SER A 1 81 ? -1.562 -6.402 -8.108 1.00 93.50 81 SER A CA 1
ATOM 614 C C . SER A 1 81 ? -1.730 -6.511 -6.595 1.00 93.50 81 SER A C 1
ATOM 616 O O . SER A 1 81 ? -1.639 -7.595 -6.015 1.00 93.50 81 SER A O 1
ATOM 618 N N . LEU A 1 82 ? -1.994 -5.382 -5.954 1.00 95.81 82 LEU A N 1
ATOM 619 C CA . LEU A 1 82 ? -2.445 -5.306 -4.576 1.00 95.81 82 LEU A CA 1
ATOM 620 C C . LEU A 1 82 ? -3.889 -4.843 -4.554 1.00 95.81 82 LEU A C 1
ATOM 622 O O . LEU A 1 82 ? -4.177 -3.752 -5.032 1.00 95.81 82 LEU A O 1
ATOM 626 N N . ASP A 1 83 ? -4.757 -5.627 -3.937 1.00 96.56 83 ASP A N 1
ATOM 627 C CA . ASP A 1 83 ? -6.116 -5.198 -3.638 1.00 96.56 83 ASP A CA 1
ATOM 628 C C . ASP A 1 83 ? -6.175 -4.815 -2.156 1.00 96.56 83 ASP A C 1
ATOM 630 O O . ASP A 1 83 ? -5.714 -5.560 -1.290 1.00 96.56 83 ASP A O 1
ATOM 634 N N . ILE A 1 84 ? -6.653 -3.614 -1.851 1.00 96.19 84 ILE A N 1
ATOM 635 C CA . ILE A 1 84 ? -6.680 -3.045 -0.504 1.00 96.19 84 ILE A CA 1
ATOM 636 C C . ILE A 1 84 ? -8.113 -2.630 -0.202 1.00 96.19 84 ILE A C 1
ATOM 638 O O . ILE A 1 84 ? -8.591 -1.604 -0.681 1.00 96.19 84 ILE A O 1
ATOM 642 N N . ASP A 1 85 ? -8.786 -3.429 0.614 1.00 95.44 85 ASP A N 1
ATOM 643 C CA . ASP A 1 85 ? -10.201 -3.281 0.927 1.00 95.44 85 ASP A CA 1
ATOM 644 C C . ASP A 1 85 ? -10.409 -2.737 2.339 1.00 95.44 85 ASP A C 1
ATOM 646 O O . ASP A 1 85 ? -9.595 -2.946 3.243 1.00 95.44 85 ASP A O 1
ATOM 650 N N . GLY A 1 86 ? -11.515 -2.017 2.532 1.00 93.69 86 GLY A N 1
ATOM 651 C CA . GLY A 1 86 ? -11.816 -1.360 3.804 1.00 93.69 86 GLY A CA 1
ATOM 652 C C . GLY A 1 86 ? -10.862 -0.203 4.103 1.00 93.69 86 GLY A C 1
ATOM 653 O O . GLY A 1 86 ? -10.561 0.060 5.266 1.00 93.69 86 GLY A O 1
ATOM 654 N N . PHE A 1 87 ? -10.341 0.457 3.063 1.00 95.25 87 PHE A N 1
ATOM 655 C CA . PHE A 1 87 ? -9.515 1.645 3.220 1.00 95.25 87 PHE A CA 1
ATOM 656 C C . PHE A 1 87 ? -10.403 2.871 3.428 1.00 95.25 87 PHE A C 1
ATOM 658 O O . PHE A 1 87 ? -11.123 3.297 2.523 1.00 95.25 87 PHE A O 1
ATOM 665 N N . GLU A 1 88 ? -10.351 3.416 4.642 1.00 92.12 88 GLU A N 1
ATOM 666 C CA . GLU A 1 88 ? -11.259 4.458 5.115 1.00 92.12 88 GLU A CA 1
ATOM 667 C C . GLU A 1 88 ? -10.517 5.673 5.688 1.00 92.12 88 GLU A C 1
ATOM 669 O O . GLU A 1 88 ? -9.307 5.667 5.943 1.00 92.12 88 GLU A O 1
ATOM 674 N N . LYS A 1 89 ? -11.279 6.740 5.946 1.00 90.19 89 LYS A N 1
ATOM 675 C CA . LYS A 1 89 ? -10.780 7.980 6.542 1.00 90.19 89 LYS A CA 1
ATOM 676 C C . LYS A 1 89 ? -10.032 7.740 7.852 1.00 90.19 89 LYS A C 1
ATOM 678 O O . LYS A 1 89 ? -10.516 7.098 8.784 1.00 90.19 89 LYS A O 1
ATOM 683 N N . GLY A 1 90 ? -8.854 8.352 7.956 1.00 86.75 90 GLY A N 1
ATOM 684 C CA . GLY A 1 90 ? -7.989 8.233 9.128 1.00 86.75 90 GLY A CA 1
ATOM 685 C C . GLY A 1 90 ? -7.161 6.947 9.166 1.00 86.75 90 GLY A C 1
ATOM 686 O O . GLY A 1 90 ? -6.572 6.661 10.212 1.00 86.75 90 GLY A O 1
ATOM 687 N N . MET A 1 91 ? -7.125 6.196 8.062 1.00 91.38 91 MET A N 1
ATOM 688 C CA . MET A 1 91 ? -6.108 5.192 7.774 1.00 91.38 91 MET A CA 1
ATOM 689 C C . MET A 1 91 ? -5.054 5.763 6.822 1.00 91.38 91 MET A C 1
ATOM 691 O O . MET A 1 91 ? -5.340 6.617 5.983 1.00 91.38 91 MET A O 1
ATOM 695 N N . THR A 1 92 ? -3.843 5.230 6.924 1.00 93.94 92 THR A N 1
ATOM 696 C CA . THR A 1 92 ? -2.738 5.492 6.005 1.00 93.94 92 THR A CA 1
ATOM 697 C C . THR A 1 92 ? -2.239 4.171 5.447 1.00 93.94 92 THR A C 1
ATOM 699 O O . THR A 1 92 ? -1.977 3.235 6.204 1.00 93.94 92 THR A O 1
ATOM 702 N N . VAL A 1 93 ? -2.048 4.094 4.136 1.00 96.81 93 VAL A N 1
ATOM 703 C CA . VAL A 1 93 ? -1.435 2.934 3.483 1.00 96.81 93 VAL A CA 1
ATOM 704 C C . VAL A 1 93 ? -0.161 3.385 2.794 1.00 96.81 93 VAL A C 1
ATOM 706 O O . VAL A 1 93 ? -0.191 4.269 1.953 1.00 96.81 93 VAL A O 1
ATOM 709 N N . LYS A 1 94 ? 0.964 2.753 3.101 1.00 97.06 94 LYS A N 1
ATOM 710 C CA . LYS A 1 94 ? 2.228 2.961 2.407 1.00 97.06 94 LYS A CA 1
ATOM 711 C C . LYS A 1 94 ? 2.610 1.705 1.653 1.00 97.06 94 LYS A C 1
ATOM 713 O O . LYS A 1 94 ? 2.768 0.639 2.246 1.00 97.06 94 LYS A O 1
ATOM 718 N N . VAL A 1 95 ? 2.826 1.850 0.355 1.00 97.00 95 VAL A N 1
ATOM 719 C CA . VAL A 1 95 ? 3.305 0.781 -0.515 1.00 97.00 95 VAL A CA 1
ATOM 720 C C . VAL A 1 95 ? 4.724 1.115 -0.946 1.00 97.00 95 VAL A C 1
ATOM 722 O O . VAL A 1 95 ? 4.991 2.158 -1.536 1.00 97.00 95 VAL A O 1
ATOM 725 N N . SER A 1 96 ? 5.654 0.219 -0.643 1.00 96.19 96 SER A N 1
ATOM 726 C CA . SER A 1 96 ? 7.039 0.286 -1.100 1.00 96.19 96 SER A CA 1
ATOM 727 C C . SER A 1 96 ? 7.268 -0.803 -2.135 1.00 96.19 96 SER A C 1
ATOM 729 O O . SER A 1 96 ? 7.297 -1.989 -1.802 1.00 96.19 96 SER A O 1
ATOM 731 N N . ASN A 1 97 ? 7.441 -0.402 -3.390 1.00 95.31 97 ASN A N 1
ATOM 732 C CA . ASN A 1 97 ? 7.766 -1.295 -4.483 1.00 95.31 97 ASN A CA 1
ATOM 733 C C . ASN A 1 97 ? 9.284 -1.456 -4.584 1.00 95.31 97 ASN A C 1
ATOM 735 O O . ASN A 1 97 ? 9.991 -0.551 -5.009 1.00 95.31 97 ASN A O 1
ATOM 739 N N . THR A 1 98 ? 9.799 -2.623 -4.203 1.00 93.94 98 THR A N 1
ATOM 740 C CA . THR A 1 98 ? 11.224 -2.964 -4.364 1.00 93.94 98 THR A CA 1
ATOM 741 C C . THR A 1 98 ? 11.468 -3.930 -5.522 1.00 93.94 98 THR A C 1
ATOM 743 O O . THR A 1 98 ? 12.584 -4.417 -5.698 1.00 93.94 98 THR A O 1
ATOM 746 N N . THR A 1 99 ? 10.425 -4.223 -6.301 1.00 92.31 99 THR A N 1
ATOM 747 C CA . THR A 1 99 ? 10.477 -5.168 -7.416 1.00 92.31 99 THR A CA 1
ATOM 748 C C . THR A 1 99 ? 11.127 -4.555 -8.656 1.00 92.31 99 THR A C 1
ATOM 750 O O . THR A 1 99 ? 11.478 -3.372 -8.689 1.00 92.31 99 THR A O 1
ATOM 753 N N . GLY A 1 100 ? 11.313 -5.382 -9.688 1.00 89.88 100 GLY A N 1
ATOM 754 C CA . GLY A 1 100 ? 11.780 -4.955 -11.007 1.00 89.88 100 GLY A CA 1
ATOM 755 C C . GLY A 1 100 ? 10.684 -4.443 -11.950 1.00 89.88 100 GLY A C 1
ATOM 756 O O . GLY A 1 100 ? 11.007 -4.141 -13.095 1.00 89.88 100 GLY A O 1
ATOM 757 N N . GLN A 1 101 ? 9.418 -4.379 -11.517 1.00 93.12 101 GLN A N 1
ATOM 758 C CA . GLN A 1 101 ? 8.269 -3.979 -12.344 1.00 93.12 101 GLN A CA 1
ATOM 759 C C . GLN A 1 101 ? 7.337 -3.026 -11.579 1.00 93.12 101 GLN A C 1
ATOM 761 O O . GLN A 1 101 ? 7.439 -2.889 -10.363 1.00 93.12 101 GLN A O 1
ATOM 766 N N . THR A 1 102 ? 6.472 -2.309 -12.291 1.00 93.69 102 THR A N 1
ATOM 767 C CA . THR A 1 102 ? 5.417 -1.496 -11.671 1.00 93.69 102 THR A CA 1
ATOM 768 C C . THR A 1 102 ? 4.371 -2.413 -11.028 1.00 93.69 102 THR A C 1
ATOM 770 O O . THR A 1 102 ? 4.162 -3.535 -11.491 1.00 93.69 102 THR A O 1
ATOM 773 N N . ILE A 1 103 ? 3.764 -1.958 -9.932 1.00 94.94 103 ILE A N 1
ATOM 774 C CA . ILE A 1 103 ? 2.748 -2.704 -9.179 1.00 94.94 103 ILE A CA 1
ATOM 775 C C . ILE A 1 103 ? 1.444 -1.935 -9.220 1.00 94.94 103 ILE A C 1
ATOM 777 O O . ILE A 1 103 ? 1.423 -0.760 -8.852 1.00 94.94 103 ILE A O 1
ATOM 781 N N . ASP A 1 104 ? 0.375 -2.619 -9.602 1.00 95.56 104 ASP A N 1
ATOM 782 C CA . ASP A 1 104 ? -0.969 -2.059 -9.572 1.00 95.56 104 ASP A CA 1
ATOM 783 C C . ASP A 1 104 ? -1.517 -2.126 -8.144 1.00 95.56 104 ASP A C 1
ATOM 785 O O . ASP A 1 104 ? -1.345 -3.123 -7.443 1.00 95.56 104 ASP A O 1
ATOM 789 N N . VAL A 1 105 ? -2.159 -1.054 -7.696 1.00 96.75 105 VAL A N 1
ATOM 790 C CA . VAL A 1 105 ? -2.789 -0.949 -6.380 1.00 96.75 105 VAL A CA 1
ATOM 791 C C . VAL A 1 105 ? -4.237 -0.538 -6.587 1.00 96.75 105 VAL A C 1
ATOM 793 O O . VAL A 1 105 ? -4.514 0.539 -7.110 1.00 96.75 105 VAL A O 1
ATOM 796 N N . ASN A 1 106 ? -5.148 -1.400 -6.160 1.00 97.00 106 ASN A N 1
ATOM 797 C CA . ASN A 1 106 ? -6.585 -1.233 -6.268 1.00 97.00 106 ASN A CA 1
ATOM 798 C C . ASN A 1 106 ? -7.159 -1.048 -4.868 1.00 97.00 106 ASN A C 1
ATOM 800 O O . ASN A 1 106 ? -6.912 -1.860 -3.980 1.00 97.00 106 ASN A O 1
ATOM 804 N N . PHE A 1 107 ? -7.941 0.001 -4.668 1.00 96.50 107 PHE A N 1
ATOM 805 C CA . PHE A 1 107 ? -8.599 0.291 -3.404 1.00 96.50 107 PHE A CA 1
ATOM 806 C C . PHE A 1 107 ? -10.086 -0.023 -3.478 1.00 96.50 107 PHE A C 1
ATOM 808 O O . PHE A 1 107 ? -10.743 0.276 -4.479 1.00 96.50 107 PHE A O 1
ATOM 815 N N . ASN A 1 108 ? -10.612 -0.579 -2.385 1.00 93.75 108 ASN A N 1
ATOM 816 C CA . ASN A 1 108 ? -12.033 -0.810 -2.144 1.00 93.75 108 ASN A CA 1
ATOM 817 C C . ASN A 1 108 ? -12.713 -1.502 -3.337 1.00 93.75 108 ASN A C 1
ATOM 819 O O . ASN A 1 108 ? -13.571 -0.924 -4.006 1.00 93.75 108 ASN A O 1
ATOM 823 N N . ASN A 1 109 ? -12.299 -2.742 -3.614 1.00 88.50 109 ASN A N 1
ATOM 824 C CA . ASN A 1 109 ? -12.746 -3.566 -4.740 1.00 88.50 109 ASN A CA 1
ATOM 825 C C . ASN A 1 109 ? -12.518 -2.930 -6.128 1.00 88.50 109 ASN A C 1
ATOM 827 O O . ASN A 1 109 ? -13.305 -3.143 -7.051 1.00 88.50 109 ASN A O 1
ATOM 831 N N . GLY A 1 110 ? -11.454 -2.135 -6.283 1.00 86.56 110 GLY A N 1
ATOM 832 C CA . GLY A 1 110 ? -11.098 -1.491 -7.554 1.00 86.56 110 GLY A CA 1
ATOM 833 C C . GLY A 1 110 ? -11.913 -0.241 -7.885 1.00 86.56 110 GLY A C 1
ATOM 834 O O . GLY A 1 110 ? -11.934 0.180 -9.038 1.00 86.56 110 GLY A O 1
ATOM 835 N N . SER A 1 111 ? -12.573 0.369 -6.895 1.00 88.25 111 SER A N 1
ATOM 836 C CA . SER A 1 111 ? -13.232 1.670 -7.070 1.00 88.25 111 SER A CA 1
ATOM 837 C C . SER A 1 111 ? -12.238 2.778 -7.424 1.00 88.25 111 SER A C 1
ATOM 839 O O . SER A 1 111 ? -12.603 3.726 -8.114 1.00 88.25 111 SER A O 1
ATOM 841 N N . VAL A 1 112 ? -11.004 2.665 -6.933 1.00 93.44 112 VAL A N 1
ATOM 842 C CA . VAL A 1 112 ? -9.885 3.551 -7.261 1.00 93.44 112 VAL A CA 1
ATOM 843 C C . VAL A 1 112 ? -8.674 2.675 -7.536 1.00 93.44 112 VAL A C 1
ATOM 845 O O . VAL A 1 112 ? -8.376 1.772 -6.755 1.00 93.44 112 VAL A O 1
ATOM 848 N N . SER A 1 113 ? -7.960 2.945 -8.624 1.00 94.38 113 SER A N 1
ATOM 849 C CA . SER A 1 113 ? -6.776 2.180 -9.013 1.00 94.38 113 SER A CA 1
ATOM 850 C C . SER A 1 113 ? -5.627 3.112 -9.354 1.00 94.38 113 SER A C 1
ATOM 852 O O . SER A 1 113 ? -5.793 4.154 -9.982 1.00 94.38 113 SER A O 1
ATOM 854 N N . THR A 1 114 ? -4.429 2.721 -8.950 1.00 96.12 114 THR A N 1
ATOM 855 C CA . THR A 1 114 ? -3.193 3.448 -9.222 1.00 96.12 114 THR A CA 1
ATOM 856 C C . THR A 1 114 ? -2.043 2.464 -9.373 1.00 96.12 114 THR A C 1
ATOM 858 O O . THR A 1 114 ? -2.225 1.257 -9.249 1.00 96.12 114 THR A O 1
ATOM 861 N N . ALA A 1 115 ? -0.845 2.975 -9.627 1.00 94.75 115 ALA A N 1
ATOM 862 C CA . ALA A 1 115 ? 0.334 2.148 -9.801 1.00 94.75 115 ALA A CA 1
ATOM 863 C C . ALA A 1 115 ? 1.545 2.730 -9.070 1.00 94.75 115 ALA A C 1
ATOM 865 O O . ALA A 1 115 ? 1.786 3.937 -9.115 1.00 94.75 115 ALA A O 1
ATOM 866 N N . VAL A 1 116 ? 2.330 1.882 -8.412 1.00 95.19 116 VAL A N 1
ATOM 867 C CA . VAL A 1 116 ? 3.591 2.274 -7.771 1.00 95.19 116 VAL A CA 1
ATOM 868 C C . VAL A 1 116 ? 4.751 1.817 -8.639 1.00 95.19 116 VAL A C 1
ATOM 870 O O . VAL A 1 116 ? 4.958 0.617 -8.842 1.00 95.19 116 VAL A O 1
ATOM 873 N N . ASP A 1 117 ? 5.520 2.782 -9.136 1.00 94.06 117 ASP A N 1
ATOM 874 C CA . ASP A 1 117 ? 6.631 2.532 -10.051 1.00 94.06 117 ASP A CA 1
ATOM 875 C C . ASP A 1 117 ? 7.739 1.670 -9.443 1.00 94.06 117 ASP A C 1
ATOM 877 O O . ASP A 1 117 ? 7.891 1.535 -8.224 1.00 94.06 117 ASP A O 1
ATOM 881 N N . ILE A 1 118 ? 8.539 1.101 -10.342 1.00 94.00 118 ILE A N 1
ATOM 882 C CA . ILE A 1 118 ? 9.717 0.290 -10.041 1.00 94.00 118 ILE A CA 1
ATOM 883 C C . ILE A 1 118 ? 10.615 1.010 -9.034 1.00 94.00 118 ILE A C 1
ATOM 885 O O . ILE A 1 118 ? 11.018 2.152 -9.258 1.00 94.00 118 ILE A O 1
ATOM 889 N N . LYS A 1 119 ? 11.004 0.307 -7.962 1.00 91.12 119 LYS A N 1
ATOM 890 C CA . LYS A 1 119 ? 11.926 0.821 -6.931 1.00 91.12 119 LYS A CA 1
ATOM 891 C C . LYS A 1 119 ? 11.468 2.148 -6.309 1.00 91.12 119 LYS A C 1
ATOM 893 O O . LYS A 1 119 ? 12.304 2.949 -5.891 1.00 91.12 119 LYS A O 1
ATOM 898 N N . ASN A 1 120 ? 10.160 2.372 -6.243 1.00 94.75 120 ASN A N 1
ATOM 899 C CA . ASN A 1 120 ? 9.565 3.582 -5.696 1.00 94.75 120 ASN A CA 1
ATOM 900 C C . ASN A 1 120 ? 8.628 3.270 -4.520 1.00 94.75 120 ASN A C 1
ATOM 902 O O . ASN A 1 120 ? 8.415 2.118 -4.135 1.00 94.75 120 ASN A O 1
ATOM 906 N N . TRP A 1 121 ? 8.076 4.311 -3.913 1.00 96.06 121 TRP A N 1
ATOM 907 C CA . TRP A 1 121 ? 7.072 4.204 -2.870 1.00 96.06 121 TRP A CA 1
ATOM 908 C C . TRP A 1 121 ? 5.970 5.233 -3.088 1.00 96.06 121 TRP A C 1
ATOM 910 O O . TRP A 1 121 ? 6.194 6.289 -3.674 1.00 96.06 121 TRP A O 1
ATOM 920 N N . ALA A 1 122 ? 4.789 4.915 -2.579 1.00 96.62 122 ALA A N 1
ATOM 921 C CA . ALA A 1 122 ? 3.685 5.848 -2.470 1.00 96.62 122 ALA A CA 1
ATOM 922 C C . ALA A 1 122 ? 2.984 5.641 -1.128 1.00 96.62 122 ALA A C 1
ATOM 924 O O . ALA A 1 122 ? 2.951 4.532 -0.585 1.00 96.62 122 ALA A O 1
ATOM 925 N N . GLU A 1 123 ? 2.454 6.723 -0.586 1.00 97.12 123 GLU A N 1
ATOM 926 C CA . GLU A 1 123 ? 1.617 6.741 0.601 1.00 97.12 123 GLU A CA 1
ATOM 927 C C . GLU A 1 123 ? 0.233 7.265 0.229 1.00 97.12 123 GLU A C 1
ATOM 929 O O . GLU A 1 123 ? 0.102 8.173 -0.586 1.00 97.12 123 GLU A O 1
ATOM 934 N N . PHE A 1 124 ? -0.797 6.671 0.810 1.0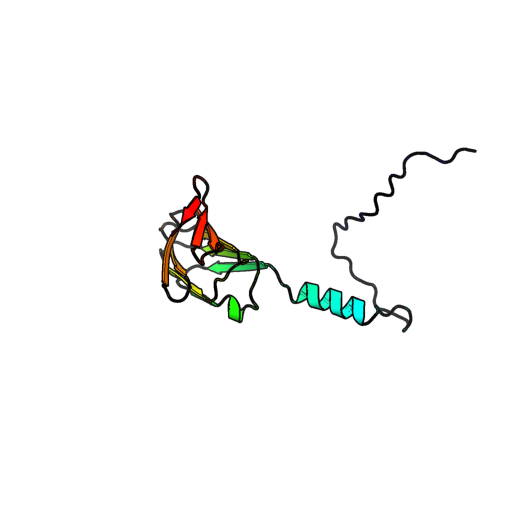0 97.00 124 PHE A N 1
ATOM 935 C CA . PHE A 1 124 ? -2.187 6.908 0.478 1.00 97.00 124 PHE A CA 1
ATOM 936 C C . PHE A 1 124 ? -2.954 7.281 1.737 1.00 97.00 124 PHE A C 1
ATOM 938 O O . PHE A 1 124 ? -2.783 6.649 2.786 1.00 97.00 124 PHE A O 1
A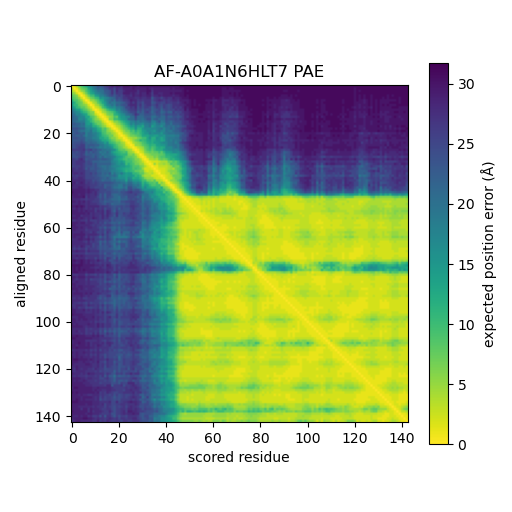TOM 945 N N . HIS A 1 125 ? -3.819 8.281 1.606 1.00 94.25 125 HIS A N 1
ATOM 946 C CA . HIS A 1 125 ? -4.714 8.769 2.654 1.00 94.25 125 HIS A CA 1
ATOM 947 C C . HIS A 1 125 ? -6.087 9.036 2.053 1.00 94.25 125 HIS A C 1
ATOM 949 O O . HIS A 1 125 ? -6.165 9.486 0.916 1.00 94.25 125 HIS A O 1
ATOM 955 N N . VAL A 1 126 ? -7.153 8.806 2.816 1.00 90.94 126 VAL A N 1
ATOM 956 C CA . VAL A 1 126 ? -8.502 9.244 2.427 1.00 90.94 126 VAL A CA 1
ATOM 957 C C . VAL A 1 126 ? -8.770 10.614 3.038 1.00 90.94 126 VAL A C 1
ATOM 959 O O . VAL A 1 126 ? -8.570 10.810 4.245 1.00 90.94 126 VAL A O 1
ATOM 962 N N . ASP A 1 127 ? -9.204 11.559 2.215 1.00 86.00 127 ASP A N 1
ATOM 963 C CA . ASP A 1 127 ? -9.464 12.929 2.634 1.00 86.00 127 ASP A CA 1
ATOM 964 C C . ASP A 1 127 ? -10.846 13.100 3.308 1.00 86.00 127 ASP A C 1
ATOM 966 O O . ASP A 1 127 ? -11.460 12.148 3.804 1.00 86.00 127 ASP A O 1
ATOM 970 N N . SER A 1 128 ? -11.323 14.341 3.448 1.00 85.12 128 SER A N 1
ATOM 971 C CA . SER A 1 128 ? -12.643 14.596 4.032 1.00 85.12 128 SER A CA 1
ATOM 972 C C . SER A 1 128 ? -13.820 14.277 3.118 1.00 85.12 128 SER A C 1
ATOM 974 O O . SER A 1 128 ? -14.908 14.060 3.653 1.00 85.12 128 SER A O 1
ATOM 976 N N . GLU A 1 129 ? -13.609 14.285 1.807 1.00 85.38 129 GLU A N 1
ATOM 977 C CA . GLU A 1 129 ? -14.624 14.092 0.769 1.00 85.38 129 GLU A CA 1
ATOM 978 C C . GLU A 1 129 ? -14.716 12.620 0.334 1.00 85.38 129 GLU A C 1
ATOM 980 O O . GLU A 1 129 ? -15.721 12.211 -0.243 1.00 85.38 129 GLU A O 1
ATOM 985 N N . GLY A 1 130 ? -13.740 11.800 0.736 1.00 83.69 130 GLY A N 1
ATOM 986 C CA . GLY A 1 130 ? -13.667 10.372 0.427 1.00 83.69 130 GLY A CA 1
ATOM 987 C C . GLY A 1 130 ? -12.681 10.055 -0.695 1.00 83.69 130 GLY A C 1
ATOM 988 O O . GLY A 1 130 ? -12.546 8.887 -1.060 1.00 83.69 130 GLY A O 1
ATOM 989 N N . ASP A 1 131 ? -11.974 11.067 -1.196 1.00 88.50 131 ASP A N 1
ATOM 990 C CA . ASP A 1 131 ? -10.977 10.933 -2.245 1.00 88.50 131 ASP A CA 1
ATOM 991 C C . ASP A 1 131 ? -9.681 10.343 -1.687 1.00 88.50 131 ASP A C 1
ATOM 993 O O . ASP A 1 131 ? -9.282 10.606 -0.544 1.00 88.50 131 ASP A O 1
ATOM 997 N N . ILE A 1 132 ? -8.988 9.554 -2.511 1.00 93.62 132 ILE A N 1
ATOM 998 C CA . ILE A 1 132 ? -7.685 9.004 -2.148 1.00 93.62 132 ILE A CA 1
ATOM 999 C C . ILE A 1 132 ? -6.595 9.969 -2.604 1.00 93.62 132 ILE A C 1
ATOM 1001 O O . ILE A 1 132 ? -6.367 10.185 -3.791 1.00 93.62 132 ILE A O 1
ATOM 1005 N N . ILE A 1 133 ? -5.858 10.510 -1.640 1.00 94.12 133 ILE A N 1
ATOM 1006 C CA . ILE A 1 133 ? -4.658 11.303 -1.875 1.00 94.12 133 ILE A CA 1
ATOM 1007 C C . ILE A 1 133 ? -3.463 10.360 -1.918 1.00 94.12 133 ILE A C 1
ATOM 1009 O O . ILE A 1 133 ? -3.083 9.766 -0.908 1.00 94.12 133 ILE A O 1
ATOM 1013 N N . ARG A 1 134 ? -2.823 10.280 -3.081 1.00 95.12 134 ARG A N 1
ATOM 1014 C CA . ARG A 1 134 ? -1.505 9.679 -3.269 1.00 95.12 134 ARG A CA 1
ATOM 1015 C C . ARG A 1 134 ? -0.426 10.717 -3.001 1.00 95.12 134 ARG A C 1
ATOM 1017 O O . ARG A 1 134 ? -0.431 11.782 -3.602 1.00 95.12 134 ARG A O 1
ATOM 1024 N N . THR A 1 135 ? 0.539 10.375 -2.163 1.00 93.56 135 THR A N 1
ATOM 1025 C CA . THR A 1 135 ? 1.751 11.156 -1.904 1.00 93.56 135 THR A CA 1
ATOM 1026 C C . THR A 1 135 ? 2.975 10.315 -2.229 1.00 93.56 135 THR A C 1
ATOM 1028 O O . THR A 1 135 ? 3.086 9.172 -1.786 1.00 93.56 135 THR A O 1
ATOM 1031 N N . ASP A 1 136 ? 3.910 10.875 -2.983 1.00 91.06 136 ASP A N 1
ATOM 1032 C CA . ASP A 1 136 ? 5.224 10.282 -3.214 1.00 91.06 136 ASP A CA 1
ATOM 1033 C C . ASP A 1 136 ? 6.339 11.288 -2.900 1.00 91.06 136 ASP A C 1
ATOM 1035 O O . ASP A 1 136 ? 6.128 12.284 -2.207 1.00 91.06 136 ASP A O 1
ATOM 1039 N N . ALA A 1 137 ? 7.563 11.009 -3.347 1.00 84.62 137 ALA A N 1
ATOM 1040 C CA . ALA A 1 137 ? 8.712 11.866 -3.071 1.00 84.62 137 ALA A CA 1
ATOM 1041 C C . ALA A 1 137 ? 8.594 13.283 -3.664 1.00 84.62 137 ALA A C 1
ATOM 1043 O O . ALA A 1 137 ? 9.301 14.180 -3.207 1.00 84.62 137 ALA A O 1
ATOM 1044 N N . ASN A 1 138 ? 7.753 13.482 -4.682 1.00 83.38 138 ASN A N 1
ATOM 1045 C CA . ASN A 1 138 ? 7.744 14.696 -5.491 1.00 83.38 138 ASN A CA 1
ATOM 1046 C C . ASN A 1 138 ? 6.427 15.468 -5.398 1.00 83.38 138 ASN A C 1
ATOM 1048 O O . ASN A 1 138 ? 6.446 16.696 -5.483 1.00 83.38 138 ASN A O 1
ATOM 1052 N N . TYR A 1 139 ? 5.292 14.781 -5.259 1.00 86.31 139 TYR A N 1
ATOM 1053 C CA . TYR A 1 139 ? 3.980 15.423 -5.283 1.00 86.31 139 TYR A CA 1
ATOM 1054 C C . TYR A 1 139 ? 2.929 14.683 -4.452 1.00 86.31 139 TYR A C 1
ATOM 1056 O O . TYR A 1 139 ? 3.084 13.517 -4.085 1.00 86.31 139 TYR A O 1
ATOM 1064 N N . ALA A 1 140 ? 1.838 15.401 -4.176 1.00 91.06 140 ALA A N 1
ATOM 1065 C CA . ALA A 1 140 ? 0.590 14.849 -3.674 1.00 91.06 140 ALA A CA 1
ATOM 1066 C C . ALA A 1 140 ? -0.516 15.101 -4.707 1.00 91.06 140 ALA A C 1
ATOM 1068 O O . ALA A 1 140 ? -0.673 16.226 -5.185 1.00 91.06 140 ALA A O 1
ATOM 1069 N N . THR A 1 141 ? -1.258 14.059 -5.067 1.00 91.19 141 THR A N 1
ATOM 1070 C CA . THR A 1 141 ? -2.302 14.080 -6.100 1.00 91.19 141 THR A CA 1
ATOM 1071 C C . THR A 1 141 ? -3.491 13.241 -5.663 1.00 91.19 141 THR A C 1
ATOM 1073 O O . THR A 1 141 ? -3.302 12.174 -5.083 1.00 91.19 141 THR A O 1
ATOM 1076 N N . ILE A 1 142 ? -4.699 13.689 -5.991 1.00 92.12 142 ILE A N 1
ATOM 1077 C CA . ILE A 1 142 ? -5.908 12.867 -5.884 1.00 92.12 142 ILE A CA 1
ATOM 1078 C C . ILE A 1 142 ? -5.900 11.846 -7.030 1.00 92.12 142 ILE A C 1
ATOM 1080 O O . ILE A 1 142 ? -5.499 12.191 -8.147 1.00 92.12 142 ILE A O 1
ATOM 1084 N N . ILE A 1 143 ? -6.285 10.604 -6.737 1.00 90.88 143 ILE A N 1
ATOM 1085 C CA . ILE A 1 143 ? -6.350 9.481 -7.686 1.00 90.88 143 ILE A CA 1
ATOM 1086 C C . ILE A 1 143 ? -7.727 8.828 -7.700 1.00 90.88 143 ILE A C 1
ATOM 1088 O O . ILE A 1 143 ? -8.398 8.844 -6.645 1.00 90.88 143 ILE A O 1
#

Secondary structure (DSSP, 8-state):
----------S----SS--PPPPPSSTTSSPPHHHHHHHHHHHH---EEEEEESS-EEEETTTTT--SEEEEEE-SSS--EEEEES--TT-EEEEEE-SSS-EEEEETTTTEEEEEPTT-EEEEEE-SSS-EEEE-SS-EEE-

Organism: NCBI:txid59733

Foldseek 3Di:
DDDDPDDPPVVDDDDPDPDDDPDDPDPVSDDPPVVVVVVVVVVLLPQEAEEEDAEEDEAACVVVSNHLEYEYEYDDADEYEYEYAPQDANHKYKYAAQYQAKYKYAYHNNPDIDIAGHRFMWMWHQDPVRWIWIDGPPDIDTD